Protein AF-A0A9R1XB05-F1 (afdb_monomer_lite)

Secondary structure (DSSP, 8-state):
-----------------HHHHHHHHHHHHHIIIIIS-HHHHHHHHH--SBSSTT-TT-BHHHHHHHHHHHHHHHT--GGGT-

pLDDT: mean 74.0, std 16.55, range [38.75, 93.75]

Radius of gyration: 22.12 Å; chains: 1; bounding box: 80×19×30 Å

Organism: Lactuca sativa (NCBI:txid4236)

Sequence (82 aa):
MDTSYVVDSTNINTEMPADVAETVEMVEAVEEIFIGNPEKFRELIDDEKPLYKGCPNFTKLSTVIQLLNLKSKYGLSDKYFT

Structure (mmCIF, N/CA/C/O backbone):
data_AF-A0A9R1XB05-F1
#
_entry.id   AF-A0A9R1XB05-F1
#
loop_
_atom_site.group_PDB
_atom_site.id
_atom_site.type_symbol
_atom_site.label_atom_id
_atom_site.label_alt_id
_atom_site.label_comp_id
_atom_site.label_asym_id
_atom_site.label_entity_id
_atom_site.label_seq_id
_atom_site.pdbx_PDB_ins_code
_atom_site.Cartn_x
_atom_site.Cartn_y
_atom_site.Cartn_z
_atom_site.occupancy
_atom_site.B_iso_or_equiv
_atom_site.auth_seq_id
_atom_site.auth_comp_id
_atom_site.auth_asym_id
_atom_site.auth_atom_id
_atom_site.pdbx_PDB_model_num
ATOM 1 N N . MET A 1 1 ? 59.716 -9.240 3.772 1.00 39.44 1 MET A N 1
ATOM 2 C CA . MET A 1 1 ? 59.294 -7.843 3.567 1.00 39.44 1 MET A CA 1
ATOM 3 C C . MET A 1 1 ? 58.045 -7.906 2.720 1.00 39.44 1 MET A C 1
ATOM 5 O O . MET A 1 1 ? 58.141 -8.348 1.583 1.00 39.44 1 MET A O 1
ATOM 9 N N . ASP A 1 2 ? 56.899 -7.592 3.320 1.00 38.75 2 ASP A N 1
ATOM 10 C CA . ASP A 1 2 ? 55.634 -7.408 2.612 1.00 38.75 2 ASP A CA 1
ATOM 11 C C . ASP A 1 2 ? 55.788 -6.282 1.592 1.00 38.75 2 ASP A C 1
ATOM 13 O O . ASP A 1 2 ? 56.150 -5.160 1.949 1.00 38.75 2 ASP A O 1
ATOM 17 N N . THR A 1 3 ? 55.522 -6.563 0.324 1.00 48.31 3 THR A N 1
ATOM 18 C CA . THR A 1 3 ? 55.262 -5.518 -0.662 1.00 48.31 3 THR A CA 1
ATOM 19 C C . THR A 1 3 ? 53.793 -5.145 -0.537 1.00 48.31 3 THR A C 1
ATOM 21 O O . THR A 1 3 ? 52.917 -5.808 -1.091 1.00 48.31 3 THR A O 1
ATOM 24 N N . SER A 1 4 ? 53.519 -4.097 0.241 1.00 51.22 4 SER A N 1
ATOM 25 C CA . SER A 1 4 ? 52.201 -3.4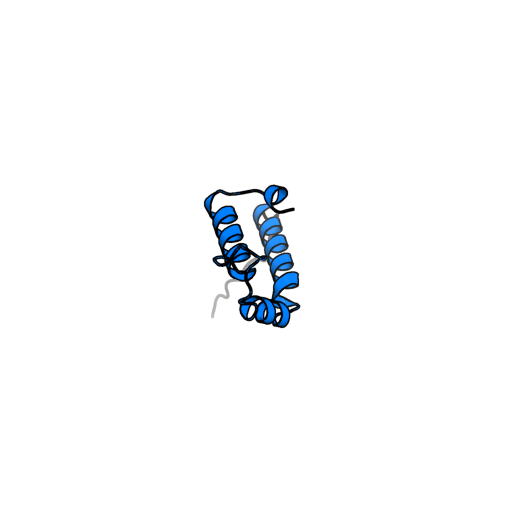78 0.277 1.00 51.22 4 SER A CA 1
ATOM 26 C C . SER A 1 4 ? 51.842 -2.991 -1.128 1.00 51.22 4 SER A C 1
ATOM 28 O O . SER A 1 4 ? 52.578 -2.232 -1.761 1.00 51.22 4 SER A O 1
ATOM 30 N N . TYR A 1 5 ? 50.707 -3.467 -1.633 1.00 53.28 5 TYR A N 1
ATOM 31 C CA . TYR A 1 5 ? 50.091 -2.928 -2.836 1.00 53.28 5 TYR A CA 1
ATOM 32 C C . TYR A 1 5 ? 49.625 -1.508 -2.512 1.00 53.28 5 TYR A C 1
ATOM 34 O O . TYR A 1 5 ? 48.662 -1.307 -1.773 1.00 53.28 5 TYR A O 1
ATOM 42 N N . VAL A 1 6 ? 50.349 -0.519 -3.025 1.00 50.53 6 VAL A N 1
ATOM 43 C CA . VAL A 1 6 ? 49.913 0.874 -2.999 1.00 50.53 6 VAL A CA 1
ATOM 44 C C . VAL A 1 6 ? 48.842 0.994 -4.078 1.00 50.53 6 VAL A C 1
ATOM 46 O O . VAL A 1 6 ? 49.151 0.959 -5.266 1.00 50.53 6 VAL A O 1
ATOM 49 N N . VAL A 1 7 ? 47.574 1.044 -3.670 1.00 53.69 7 VAL A N 1
ATOM 50 C CA . VAL A 1 7 ? 46.481 1.391 -4.582 1.00 53.69 7 VAL A CA 1
ATOM 51 C C . VAL A 1 7 ? 46.603 2.885 -4.846 1.00 53.69 7 VAL A C 1
ATOM 53 O O . VAL A 1 7 ? 46.412 3.703 -3.950 1.00 53.69 7 VAL A O 1
ATOM 56 N N . ASP A 1 8 ? 47.018 3.204 -6.067 1.00 45.22 8 ASP A N 1
ATOM 57 C CA . ASP A 1 8 ? 47.091 4.556 -6.598 1.00 45.22 8 ASP A CA 1
ATOM 58 C C . ASP A 1 8 ? 45.686 5.171 -6.615 1.00 45.22 8 ASP A C 1
ATOM 60 O O . ASP A 1 8 ? 44.775 4.678 -7.283 1.00 45.22 8 ASP A O 1
ATOM 64 N N . SER A 1 9 ? 45.506 6.230 -5.829 1.00 54.28 9 SER A N 1
ATOM 65 C CA . SER A 1 9 ? 44.263 6.992 -5.714 1.00 54.28 9 SER A CA 1
ATOM 66 C C . SER A 1 9 ? 44.091 7.912 -6.920 1.00 54.28 9 SER A C 1
ATOM 68 O O . SER A 1 9 ? 44.059 9.135 -6.781 1.00 54.28 9 SER A O 1
ATOM 70 N N . THR A 1 10 ? 43.989 7.351 -8.120 1.00 53.66 10 THR A N 1
ATOM 71 C CA . THR A 1 10 ? 43.650 8.121 -9.314 1.00 53.66 10 THR A CA 1
ATOM 72 C C . THR A 1 10 ? 42.152 8.033 -9.603 1.00 53.66 10 THR A C 1
ATOM 74 O O . THR A 1 10 ? 41.648 7.122 -10.245 1.00 53.66 10 THR A O 1
ATOM 77 N N . ASN A 1 11 ? 41.459 9.073 -9.130 1.00 55.47 11 ASN A N 1
ATOM 78 C CA . ASN A 1 11 ? 40.376 9.746 -9.844 1.00 55.47 11 ASN A CA 1
ATOM 79 C C . ASN A 1 11 ? 39.152 8.893 -10.224 1.00 55.47 11 ASN A C 1
ATOM 81 O O . ASN A 1 11 ? 38.974 8.497 -11.375 1.00 55.47 11 ASN A O 1
ATOM 85 N N . ILE A 1 12 ? 38.240 8.723 -9.266 1.00 47.22 12 ILE A N 1
ATOM 86 C CA . ILE A 1 12 ? 36.869 8.290 -9.541 1.00 47.22 12 ILE A CA 1
ATOM 87 C C . ILE A 1 12 ? 35.984 9.541 -9.629 1.00 47.22 12 ILE A C 1
ATOM 89 O O . ILE A 1 12 ? 35.140 9.786 -8.775 1.00 47.22 12 ILE A O 1
ATOM 93 N N . ASN A 1 13 ? 36.147 10.330 -10.692 1.00 55.53 13 ASN A N 1
ATOM 94 C CA . ASN A 1 13 ? 35.019 11.093 -11.224 1.00 55.53 13 ASN A CA 1
ATOM 95 C C . ASN A 1 13 ? 34.118 10.088 -11.955 1.00 55.53 13 ASN A C 1
ATOM 97 O O . ASN A 1 13 ? 34.094 10.035 -13.181 1.00 55.53 13 ASN A O 1
ATOM 101 N N . THR A 1 14 ? 33.445 9.216 -11.199 1.00 50.31 14 THR A N 1
ATOM 102 C CA . THR A 1 14 ? 32.328 8.452 -11.756 1.00 50.31 14 THR A CA 1
ATOM 103 C C . THR A 1 14 ? 31.179 9.433 -11.822 1.00 50.31 14 THR A C 1
ATOM 105 O O . THR A 1 14 ? 30.566 9.736 -10.801 1.00 50.31 14 THR A O 1
ATOM 108 N N . GLU A 1 15 ? 30.946 9.987 -13.012 1.00 61.84 15 GLU A N 1
ATOM 109 C CA . GLU A 1 15 ? 29.639 10.531 -13.360 1.00 61.84 15 GLU A CA 1
ATOM 110 C C . GLU A 1 15 ? 28.616 9.472 -12.958 1.00 61.84 15 GLU A C 1
ATOM 112 O O . GLU A 1 15 ? 28.581 8.376 -13.518 1.00 61.84 15 GLU A O 1
ATOM 117 N N . MET A 1 16 ? 27.881 9.762 -11.888 1.00 53.44 16 MET A N 1
ATOM 118 C CA . MET A 1 16 ? 26.854 8.878 -11.374 1.00 53.44 16 MET A CA 1
ATOM 119 C C . MET A 1 16 ? 25.842 8.716 -12.512 1.00 53.44 16 MET A C 1
ATOM 121 O O . MET A 1 16 ? 25.296 9.728 -12.966 1.00 53.44 16 MET A O 1
ATOM 125 N N . PRO A 1 17 ? 25.665 7.504 -13.062 1.00 59.09 17 PRO A N 1
ATOM 126 C CA . PRO A 1 17 ? 24.794 7.331 -14.207 1.00 59.09 17 PRO A CA 1
ATOM 127 C C . PRO A 1 17 ? 23.381 7.759 -13.787 1.00 59.09 17 PRO A C 1
ATOM 129 O O . PRO A 1 17 ? 22.972 7.575 -12.639 1.00 59.09 17 PRO A O 1
ATOM 132 N N . ALA A 1 18 ? 22.680 8.459 -14.681 1.00 59.38 18 ALA A N 1
ATOM 133 C CA . ALA A 1 18 ? 21.420 9.138 -14.365 1.00 59.38 18 ALA A CA 1
ATOM 134 C C . ALA A 1 18 ? 20.340 8.194 -13.791 1.00 59.38 18 ALA A C 1
ATOM 136 O O . ALA A 1 18 ? 19.449 8.645 -13.077 1.00 59.38 18 ALA A O 1
ATOM 137 N N . ASP A 1 19 ? 20.463 6.888 -14.041 1.00 60.47 19 ASP A N 1
ATOM 138 C CA . ASP A 1 19 ? 19.623 5.825 -13.484 1.00 60.47 19 ASP A CA 1
ATOM 139 C C . ASP A 1 19 ? 19.834 5.615 -11.972 1.00 60.47 19 ASP A C 1
ATOM 141 O O . ASP A 1 19 ? 18.897 5.290 -11.243 1.00 60.47 19 ASP A O 1
ATOM 145 N N . VAL A 1 20 ? 21.045 5.846 -11.462 1.00 59.84 20 VAL A N 1
ATOM 146 C CA . VAL A 1 20 ? 21.355 5.749 -10.031 1.00 59.84 20 VAL A CA 1
ATOM 147 C C . VAL A 1 20 ? 20.814 6.962 -9.277 1.00 59.84 20 VAL A C 1
ATOM 149 O O . VAL A 1 20 ? 20.310 6.819 -8.169 1.00 59.84 20 VAL A O 1
ATOM 152 N N . ALA A 1 21 ? 20.842 8.151 -9.882 1.00 59.62 21 ALA A N 1
ATOM 153 C CA . ALA A 1 21 ? 20.243 9.343 -9.279 1.00 59.62 21 ALA A CA 1
ATOM 154 C C . ALA A 1 21 ? 18.710 9.220 -9.165 1.00 59.62 21 ALA A C 1
ATOM 156 O O . ALA A 1 21 ? 18.155 9.497 -8.106 1.00 59.62 21 ALA A O 1
ATOM 157 N N . GLU A 1 22 ? 18.045 8.730 -10.218 1.00 59.84 22 GLU A N 1
ATOM 158 C CA . GLU A 1 22 ? 16.594 8.485 -10.226 1.00 59.84 22 GLU A CA 1
ATOM 159 C C . GLU A 1 22 ? 16.190 7.397 -9.215 1.00 59.84 22 GLU A C 1
ATOM 161 O O . GLU A 1 22 ? 15.184 7.523 -8.516 1.00 59.84 22 GLU A O 1
ATOM 166 N N . THR A 1 23 ? 16.998 6.340 -9.077 1.00 61.94 23 THR A N 1
ATOM 167 C CA . THR A 1 23 ? 16.733 5.285 -8.087 1.00 61.94 23 THR A CA 1
ATOM 168 C C . THR A 1 23 ? 16.966 5.747 -6.650 1.00 61.94 23 THR A C 1
ATOM 170 O O . THR A 1 23 ? 16.197 5.350 -5.781 1.00 61.94 23 THR A O 1
ATOM 173 N N . VAL A 1 24 ? 17.952 6.607 -6.378 1.00 65.06 24 VAL A N 1
ATOM 174 C CA . VAL A 1 24 ? 18.174 7.189 -5.040 1.00 65.06 24 VAL A CA 1
ATOM 175 C C . VAL A 1 24 ? 17.012 8.095 -4.630 1.00 65.06 24 VAL A C 1
ATOM 177 O O . VAL A 1 24 ? 16.493 7.943 -3.527 1.00 65.06 24 VAL A O 1
ATOM 180 N N . GLU A 1 25 ? 16.536 8.958 -5.528 1.00 65.31 25 GLU A N 1
ATOM 181 C CA . GLU A 1 25 ? 15.418 9.869 -5.246 1.00 65.31 25 GLU A CA 1
ATOM 182 C C . GLU A 1 25 ? 14.113 9.098 -4.963 1.00 65.31 25 GLU A C 1
ATOM 184 O O . GLU A 1 25 ? 13.358 9.418 -4.042 1.00 65.31 25 GLU A O 1
ATOM 189 N N . MET A 1 26 ? 13.870 8.009 -5.700 1.00 65.12 26 MET A N 1
ATOM 190 C CA . MET A 1 26 ? 12.705 7.150 -5.480 1.00 65.12 26 MET A CA 1
ATOM 191 C C . MET A 1 26 ? 12.79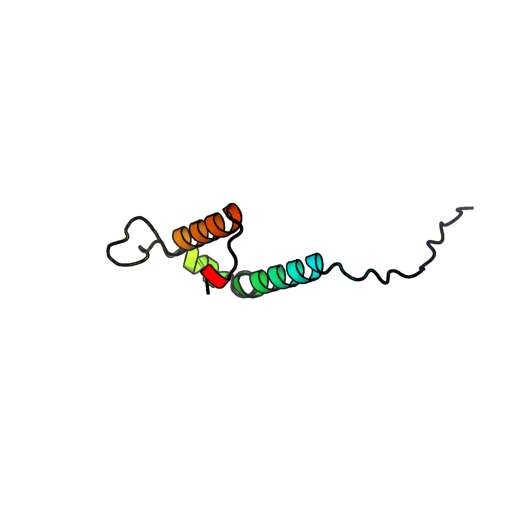1 6.368 -4.158 1.00 65.12 26 MET A C 1
ATOM 193 O O . MET A 1 26 ? 11.763 6.112 -3.529 1.00 65.12 26 MET A O 1
ATOM 197 N N . VAL A 1 27 ? 14.001 5.993 -3.727 1.00 62.28 27 VAL A N 1
ATOM 198 C CA . VAL A 1 27 ? 14.232 5.340 -2.430 1.00 62.28 27 VAL A CA 1
ATOM 199 C C . VAL A 1 27 ? 14.003 6.339 -1.296 1.00 62.28 27 VAL A C 1
ATOM 201 O O . VAL A 1 27 ? 13.211 6.035 -0.409 1.00 62.28 27 VAL A O 1
ATOM 204 N N . GLU A 1 28 ? 14.565 7.548 -1.367 1.00 65.12 28 GLU A N 1
ATOM 205 C CA . GLU A 1 28 ? 14.367 8.605 -0.361 1.00 65.12 28 GLU A CA 1
ATOM 206 C C . GLU A 1 28 ? 12.885 8.984 -0.185 1.00 65.12 28 GLU A C 1
ATOM 208 O O . GLU A 1 28 ? 12.403 9.107 0.942 1.00 65.12 28 GLU A O 1
ATOM 213 N N . ALA A 1 29 ? 12.114 9.074 -1.274 1.00 62.97 29 ALA A N 1
ATOM 214 C CA . ALA A 1 29 ? 10.677 9.345 -1.198 1.00 62.97 29 ALA A CA 1
ATOM 215 C C . ALA A 1 29 ? 9.893 8.218 -0.493 1.00 62.97 29 ALA A C 1
ATOM 217 O O . ALA A 1 29 ? 8.953 8.474 0.264 1.00 62.97 29 ALA A O 1
ATOM 218 N N . VAL A 1 30 ? 10.269 6.954 -0.712 1.00 61.09 30 VAL A N 1
ATOM 219 C CA . VAL A 1 30 ? 9.669 5.810 -0.005 1.00 61.09 30 VAL A CA 1
ATOM 220 C C . VAL A 1 30 ? 10.061 5.821 1.477 1.00 61.09 30 VAL A C 1
ATOM 222 O O . VAL A 1 30 ? 9.224 5.497 2.329 1.00 61.09 30 VAL A O 1
ATOM 225 N N . GLU A 1 31 ? 11.285 6.243 1.803 1.00 59.38 31 GLU A N 1
ATOM 226 C CA . GLU A 1 31 ? 11.723 6.433 3.186 1.00 59.38 31 GLU A CA 1
ATOM 227 C C . GLU A 1 31 ? 10.922 7.541 3.895 1.00 59.38 31 GLU A C 1
ATOM 229 O O . GLU A 1 31 ? 10.399 7.314 4.986 1.00 59.38 31 GLU A O 1
ATOM 234 N N . GLU A 1 32 ? 10.705 8.707 3.283 1.00 60.91 32 GLU A N 1
ATOM 235 C CA . GLU A 1 32 ? 9.905 9.774 3.909 1.00 60.91 32 GLU A CA 1
ATOM 236 C C . GLU A 1 32 ? 8.452 9.353 4.194 1.00 60.91 32 GLU A C 1
ATOM 238 O O . GLU A 1 32 ? 7.894 9.694 5.243 1.00 60.91 32 GLU A O 1
ATOM 243 N N . ILE A 1 33 ? 7.831 8.583 3.293 1.00 60.94 33 ILE A N 1
ATOM 244 C CA . ILE A 1 33 ? 6.416 8.199 3.412 1.00 60.94 33 ILE A CA 1
ATOM 245 C C . ILE A 1 33 ? 6.216 7.072 4.437 1.00 60.94 33 ILE A C 1
ATOM 247 O O . ILE A 1 33 ? 5.226 7.086 5.174 1.00 60.94 33 ILE A O 1
ATOM 251 N N . PHE A 1 34 ? 7.138 6.104 4.499 1.00 61.41 34 PHE A N 1
ATOM 252 C CA . PHE A 1 34 ? 6.964 4.886 5.302 1.00 61.41 34 PHE A CA 1
ATOM 253 C C . PHE A 1 34 ? 7.959 4.741 6.459 1.00 61.41 34 PHE A C 1
ATOM 255 O O . PHE A 1 34 ? 7.571 4.240 7.515 1.00 61.41 34 PHE A O 1
ATOM 262 N N . ILE A 1 35 ? 9.205 5.201 6.315 1.00 60.38 35 ILE A N 1
ATOM 263 C CA . ILE A 1 35 ? 10.214 5.162 7.390 1.00 60.38 35 ILE A CA 1
ATOM 264 C C . ILE A 1 35 ? 10.007 6.323 8.371 1.00 60.38 35 ILE A C 1
ATOM 266 O O . ILE A 1 35 ? 10.156 6.135 9.577 1.00 60.38 35 ILE A O 1
ATOM 270 N N . GLY A 1 36 ? 9.565 7.492 7.897 1.00 64.12 36 GLY A N 1
ATOM 271 C CA . GLY A 1 36 ? 9.251 8.641 8.756 1.00 64.12 36 GLY A CA 1
ATOM 272 C C . GLY A 1 36 ? 7.984 8.484 9.611 1.00 64.12 36 GLY A C 1
ATOM 273 O O . GLY A 1 36 ? 7.750 9.288 10.516 1.00 64.12 36 GLY A O 1
ATOM 274 N N . ASN A 1 37 ? 7.133 7.487 9.329 1.00 69.62 37 ASN A N 1
ATOM 275 C CA . ASN A 1 37 ? 5.859 7.308 10.033 1.00 69.62 37 ASN A CA 1
ATOM 276 C C . ASN A 1 37 ? 5.337 5.852 10.005 1.00 69.62 37 ASN A C 1
ATOM 278 O O . ASN A 1 37 ? 4.263 5.581 9.456 1.00 69.62 37 ASN A O 1
ATOM 282 N N . PRO A 1 38 ? 6.062 4.896 10.617 1.00 72.38 38 PRO A N 1
ATOM 283 C CA . PRO A 1 38 ? 5.684 3.479 10.608 1.00 72.38 38 PRO A CA 1
ATOM 284 C C . PRO A 1 38 ? 4.292 3.223 11.211 1.00 72.38 38 PRO A C 1
ATOM 286 O O . PRO A 1 38 ? 3.595 2.301 10.788 1.00 72.38 38 PRO A O 1
ATOM 289 N N . GLU A 1 39 ? 3.841 4.078 12.132 1.00 80.06 39 GLU A N 1
ATOM 290 C CA . GLU A 1 39 ? 2.503 4.003 12.731 1.00 80.06 39 GLU A CA 1
ATOM 291 C C . GLU A 1 39 ? 1.383 4.218 11.706 1.00 80.06 39 GLU A C 1
ATOM 293 O O . GLU A 1 39 ? 0.367 3.534 11.758 1.00 80.06 39 GLU A O 1
ATOM 298 N N . LYS A 1 40 ? 1.570 5.082 10.699 1.00 78.44 40 LYS A N 1
ATOM 299 C CA . LYS A 1 40 ? 0.565 5.259 9.633 1.00 78.44 40 LYS A CA 1
ATOM 300 C C . LYS A 1 40 ? 0.440 4.024 8.755 1.00 78.44 40 LYS A C 1
ATOM 302 O O . LYS A 1 40 ? -0.649 3.699 8.284 1.00 78.44 40 LYS A O 1
ATOM 307 N N . PHE A 1 41 ? 1.553 3.331 8.525 1.00 77.75 41 PHE A N 1
ATOM 308 C CA . PHE A 1 41 ? 1.524 2.056 7.823 1.00 77.75 41 PHE A CA 1
ATOM 309 C C . PHE A 1 41 ? 0.824 0.987 8.665 1.00 77.75 41 PHE A C 1
ATOM 311 O O . PHE A 1 41 ? 0.026 0.218 8.134 1.00 77.75 41 PHE A O 1
ATOM 318 N N . ARG A 1 42 ? 1.058 0.981 9.983 1.00 81.25 42 ARG A N 1
ATOM 319 C CA . ARG A 1 42 ? 0.365 0.100 10.926 1.00 81.25 42 ARG A CA 1
ATOM 320 C C . ARG A 1 42 ? -1.143 0.356 10.946 1.00 81.25 42 ARG A C 1
ATOM 322 O O . ARG A 1 42 ? -1.904 -0.585 10.766 1.00 81.25 42 ARG A O 1
ATOM 329 N N . GLU A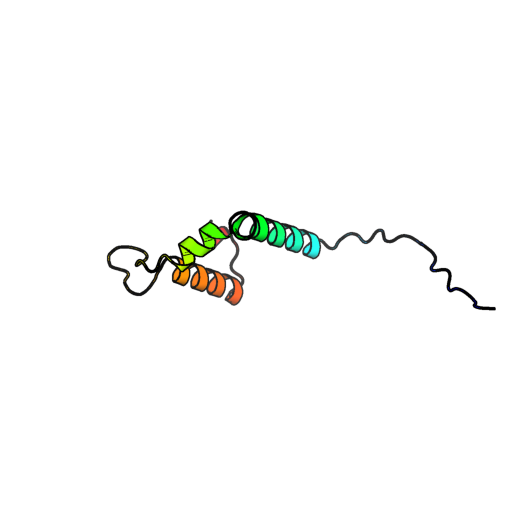 1 43 ? -1.567 1.614 11.046 1.00 85.50 43 GLU A N 1
ATOM 330 C CA . GLU A 1 43 ? -2.976 2.014 10.943 1.00 85.50 43 GLU A CA 1
ATOM 331 C C . GLU A 1 43 ? -3.601 1.584 9.612 1.00 85.50 43 GLU A C 1
ATOM 333 O O . GLU A 1 43 ? -4.741 1.129 9.585 1.00 85.50 43 GLU A O 1
ATOM 338 N N . LEU A 1 44 ? -2.865 1.701 8.502 1.00 84.31 44 LEU A N 1
ATOM 339 C CA . LEU A 1 44 ? -3.337 1.264 7.188 1.00 84.31 44 LEU A CA 1
ATOM 340 C C . LEU A 1 44 ? -3.511 -0.260 7.108 1.00 84.31 44 LEU A C 1
ATOM 342 O O . LEU A 1 44 ? -4.437 -0.721 6.442 1.00 84.31 44 LEU A O 1
ATOM 346 N N . ILE A 1 45 ? -2.630 -1.028 7.759 1.00 83.38 45 ILE A N 1
ATOM 347 C CA . ILE A 1 45 ? -2.751 -2.488 7.873 1.00 83.38 45 ILE A CA 1
ATOM 348 C C . ILE A 1 45 ? -3.954 -2.871 8.726 1.00 83.38 45 ILE A C 1
ATOM 350 O O . ILE A 1 45 ? -4.700 -3.771 8.347 1.00 83.38 45 IL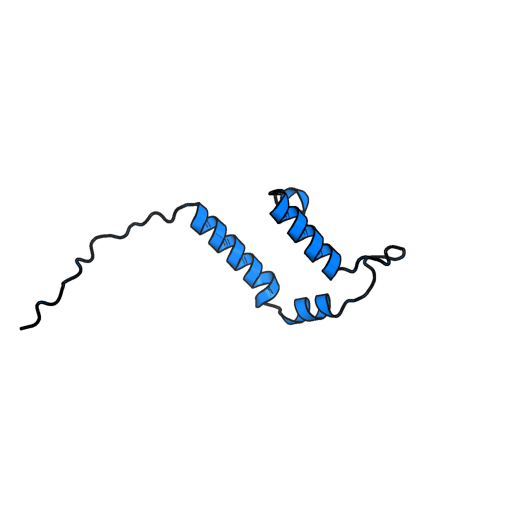E A O 1
ATOM 354 N N . ASP A 1 46 ? -4.150 -2.176 9.841 1.00 85.00 46 ASP A N 1
ATOM 355 C CA . ASP A 1 46 ? -5.226 -2.460 10.785 1.00 85.00 46 ASP A CA 1
ATOM 356 C C . ASP A 1 46 ? -6.600 -1.943 10.275 1.00 85.00 46 ASP A C 1
ATOM 358 O O . ASP A 1 46 ? -7.651 -2.343 10.784 1.00 85.00 46 ASP A O 1
ATOM 362 N N . ASP A 1 47 ? -6.631 -1.086 9.241 1.00 85.88 47 ASP A N 1
ATOM 363 C CA . ASP A 1 47 ? -7.854 -0.597 8.581 1.00 85.88 47 ASP A CA 1
ATOM 364 C C . ASP A 1 47 ? -8.446 -1.647 7.619 1.00 85.88 47 ASP A C 1
ATOM 366 O O . ASP A 1 47 ? -8.366 -1.546 6.390 1.00 85.88 47 ASP A O 1
ATOM 370 N N . GLU A 1 48 ? -9.111 -2.655 8.191 1.00 87.19 48 GLU A N 1
ATOM 371 C CA . GLU A 1 48 ? -9.854 -3.690 7.450 1.00 87.19 48 GLU A CA 1
ATOM 372 C C . GLU A 1 48 ? -11.192 -3.196 6.858 1.00 87.19 48 GLU A C 1
ATOM 374 O O . GLU A 1 48 ? -11.978 -3.977 6.316 1.00 87.19 48 GLU A O 1
ATOM 379 N N . LYS A 1 49 ? -11.499 -1.896 6.945 1.00 92.06 49 LYS A N 1
ATOM 380 C CA . LYS A 1 49 ? -12.776 -1.366 6.453 1.00 92.06 49 LYS A CA 1
ATOM 381 C C . LYS A 1 49 ? -12.862 -1.452 4.924 1.00 92.06 49 LYS A C 1
ATOM 383 O O . LYS A 1 49 ? -11.865 -1.229 4.229 1.00 92.06 49 LYS A O 1
ATOM 388 N N . PRO A 1 50 ? -14.069 -1.693 4.376 1.00 92.56 50 PRO A N 1
ATOM 389 C CA . PRO 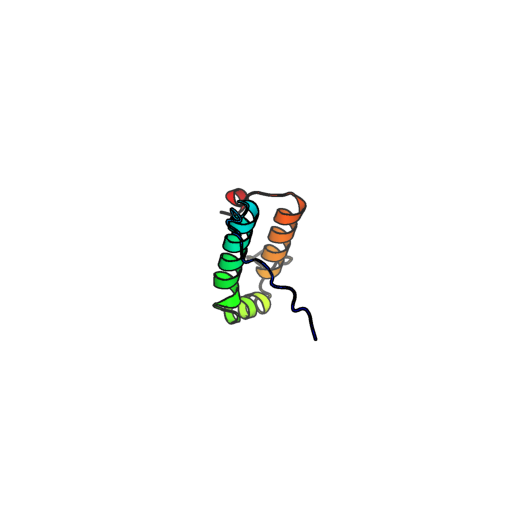A 1 50 ? -14.288 -1.593 2.940 1.00 92.56 50 PRO A CA 1
ATOM 390 C C . PRO A 1 50 ? -13.953 -0.181 2.452 1.00 92.56 50 PRO A C 1
ATOM 392 O O . PRO A 1 50 ? -14.230 0.806 3.138 1.00 92.56 50 PRO A O 1
ATOM 395 N N . LEU A 1 51 ? -13.394 -0.088 1.246 1.00 90.56 51 LEU A N 1
ATOM 396 C CA . LEU A 1 51 ? -12.880 1.149 0.653 1.00 90.56 51 LEU A CA 1
ATOM 397 C C . LEU A 1 51 ? -13.937 2.264 0.631 1.00 90.56 51 LEU A C 1
ATOM 399 O O . LEU A 1 51 ? -13.633 3.430 0.869 1.00 90.56 51 LEU A O 1
ATOM 403 N N . TYR A 1 52 ? -15.187 1.888 0.366 1.00 91.75 52 TYR A N 1
ATOM 404 C CA . TYR A 1 52 ? -16.379 2.719 0.499 1.00 91.75 52 TYR A CA 1
ATOM 405 C C . TYR A 1 52 ? -17.622 1.825 0.624 1.00 91.75 52 TYR A C 1
ATOM 407 O O . TYR A 1 52 ? -17.582 0.616 0.365 1.00 91.75 52 TYR A O 1
ATOM 415 N N . LYS A 1 53 ? -18.760 2.409 1.020 1.00 93.19 53 LYS A N 1
ATOM 416 C CA . LYS A 1 53 ? -20.030 1.678 1.158 1.00 93.19 53 LYS A CA 1
ATOM 417 C C . LYS A 1 53 ? -20.425 1.037 -0.180 1.00 93.19 53 LYS A C 1
ATOM 419 O O . LYS A 1 53 ? -20.615 1.743 -1.163 1.00 93.19 53 LYS A O 1
ATOM 424 N N . GLY A 1 54 ? -20.594 -0.285 -0.194 1.00 93.69 54 GLY A N 1
ATOM 425 C CA . GLY A 1 54 ? -20.915 -1.051 -1.407 1.00 93.69 54 GLY A CA 1
ATOM 426 C C . GLY A 1 54 ? -19.708 -1.691 -2.104 1.00 93.69 54 GLY A C 1
ATOM 427 O O . GLY A 1 54 ? -19.907 -2.402 -3.082 1.00 93.69 54 GLY A O 1
ATOM 428 N N . CYS A 1 55 ? -18.486 -1.511 -1.585 1.00 92.50 55 CYS A N 1
ATOM 429 C CA . CYS A 1 55 ? -17.271 -2.175 -2.067 1.00 92.50 55 CYS A CA 1
ATOM 430 C C . CYS A 1 55 ? -16.716 -3.159 -1.013 1.00 92.50 55 CYS A C 1
ATOM 432 O O . CYS A 1 55 ? -15.727 -2.857 -0.349 1.00 92.50 55 CYS A O 1
ATOM 434 N N . PRO A 1 56 ? -17.355 -4.324 -0.796 1.00 91.19 56 PRO A N 1
ATOM 435 C CA . PRO A 1 56 ? -17.006 -5.218 0.314 1.00 91.19 56 PRO A CA 1
ATOM 436 C C . PRO A 1 56 ? -15.685 -5.974 0.120 1.00 91.19 56 PRO A C 1
ATOM 438 O O . PRO A 1 56 ? -15.141 -6.496 1.084 1.00 91.19 56 PRO A O 1
ATOM 441 N N . ASN A 1 57 ? -15.178 -6.049 -1.112 1.00 92.69 57 ASN A N 1
ATOM 442 C CA . ASN A 1 57 ? -14.049 -6.918 -1.459 1.00 92.69 57 ASN A CA 1
ATOM 443 C C . ASN A 1 57 ? -12.686 -6.231 -1.351 1.00 92.69 57 ASN A C 1
ATOM 445 O O . ASN A 1 57 ? -11.662 -6.904 -1.430 1.00 92.69 57 ASN A O 1
ATOM 449 N N . PHE A 1 58 ? -12.665 -4.904 -1.224 1.00 92.06 58 PHE A N 1
ATOM 450 C CA . PHE A 1 58 ? -11.429 -4.136 -1.227 1.00 92.06 58 PHE A CA 1
ATOM 451 C C . PHE A 1 58 ? -11.372 -3.222 -0.015 1.00 92.06 58 PHE A C 1
ATOM 453 O O . PHE A 1 58 ? -12.271 -2.418 0.213 1.00 92.06 58 PHE A O 1
ATOM 460 N N . THR A 1 59 ? -10.281 -3.327 0.730 1.00 93.75 59 THR A N 1
ATOM 461 C CA . THR A 1 59 ? -9.846 -2.368 1.747 1.00 93.75 59 THR A CA 1
ATOM 462 C C . THR A 1 59 ? -8.876 -1.358 1.140 1.00 93.75 59 THR A C 1
ATOM 464 O O . THR A 1 59 ? -8.355 -1.575 0.035 1.00 93.75 59 THR A O 1
ATOM 467 N N . LYS A 1 60 ? -8.569 -0.276 1.867 1.00 90.31 60 LYS A N 1
ATOM 468 C CA . LYS A 1 60 ? -7.522 0.675 1.452 1.00 90.31 60 LYS A CA 1
ATOM 469 C C . LYS A 1 60 ? -6.199 -0.037 1.175 1.00 90.31 60 LYS A C 1
ATOM 471 O O . LYS A 1 60 ? -5.650 0.128 0.088 1.00 90.31 60 LYS A O 1
ATOM 476 N N . LEU A 1 61 ? -5.743 -0.890 2.096 1.00 90.44 61 LEU A N 1
ATOM 477 C CA . LEU A 1 61 ? -4.490 -1.627 1.930 1.00 90.44 61 LEU A CA 1
ATOM 478 C C . LEU A 1 61 ? -4.520 -2.538 0.696 1.00 90.44 61 LEU A C 1
ATOM 480 O O . LEU A 1 61 ? -3.623 -2.470 -0.142 1.00 90.44 61 LEU A O 1
ATOM 484 N N . SER A 1 62 ? -5.569 -3.355 0.542 1.00 91.44 62 SER A N 1
ATOM 485 C CA . SER A 1 62 ? -5.6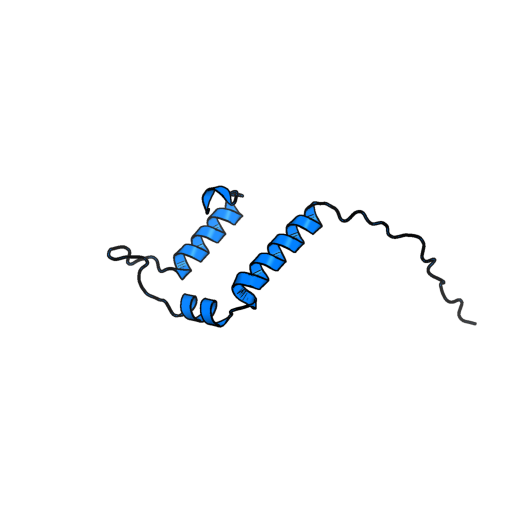76 -4.265 -0.609 1.00 91.44 62 SER A CA 1
ATOM 486 C C . SER A 1 62 ? -5.688 -3.512 -1.945 1.00 91.44 62 SER A C 1
ATOM 488 O O . SER A 1 62 ? -5.191 -4.023 -2.949 1.00 91.44 62 SER A O 1
ATOM 490 N N . THR A 1 63 ? -6.226 -2.290 -1.957 1.00 92.62 63 THR A N 1
ATOM 491 C CA . THR A 1 63 ? -6.271 -1.425 -3.137 1.00 92.62 63 THR A CA 1
ATOM 492 C C . THR A 1 63 ? -4.882 -0.891 -3.459 1.00 92.62 63 THR A C 1
ATOM 494 O O . THR A 1 63 ? -4.436 -1.026 -4.594 1.00 92.62 63 THR A O 1
ATOM 497 N N . VAL A 1 64 ? -4.161 -0.359 -2.466 1.00 90.19 64 VAL A N 1
ATOM 498 C CA . VAL A 1 64 ? -2.781 0.129 -2.640 1.00 90.19 64 VAL A CA 1
ATOM 499 C C . VAL A 1 64 ? -1.870 -0.983 -3.165 1.00 90.19 64 VAL A C 1
ATOM 501 O O . VAL A 1 64 ? -1.180 -0.784 -4.161 1.00 90.19 64 VAL A O 1
ATOM 504 N N . ILE A 1 65 ? -1.927 -2.181 -2.572 1.00 90.56 65 ILE A N 1
ATOM 505 C CA . ILE A 1 65 ? -1.132 -3.338 -3.017 1.00 90.56 65 ILE A CA 1
ATOM 506 C C . ILE A 1 65 ? -1.445 -3.695 -4.478 1.00 90.56 65 ILE A C 1
ATOM 508 O O . ILE A 1 65 ? -0.536 -3.917 -5.277 1.00 90.56 65 ILE A O 1
ATOM 512 N N . GLN A 1 66 ? -2.725 -3.731 -4.857 1.00 91.75 66 GLN A N 1
ATOM 513 C CA . GLN A 1 66 ? -3.113 -4.023 -6.238 1.00 91.75 66 GLN A CA 1
ATOM 514 C C . GLN A 1 66 ? -2.646 -2.945 -7.219 1.00 91.75 66 GLN A C 1
ATOM 516 O O . GLN A 1 66 ? -2.168 -3.286 -8.298 1.00 91.75 66 GLN A O 1
ATOM 521 N N . LEU A 1 67 ? -2.741 -1.664 -6.855 1.00 91.62 67 LEU A N 1
ATOM 522 C CA . LEU A 1 67 ? -2.276 -0.557 -7.693 1.00 91.62 67 LEU A CA 1
ATOM 523 C C . LEU A 1 67 ? -0.762 -0.615 -7.918 1.00 91.62 67 LEU A C 1
ATOM 525 O O . LEU A 1 67 ? -0.319 -0.464 -9.055 1.00 91.62 67 LEU A O 1
ATOM 529 N N . LEU A 1 68 ? 0.019 -0.917 -6.878 1.00 89.50 68 LEU A N 1
ATOM 530 C CA . LEU A 1 68 ? 1.465 -1.121 -7.003 1.00 89.50 68 LEU A CA 1
ATOM 531 C C . LEU A 1 68 ? 1.783 -2.308 -7.922 1.00 89.50 68 LEU A C 1
ATOM 533 O O . LEU A 1 68 ? 2.582 -2.170 -8.846 1.00 89.50 68 LEU A O 1
ATOM 537 N N . ASN A 1 69 ? 1.086 -3.437 -7.759 1.00 90.56 69 ASN A N 1
ATOM 538 C CA . ASN A 1 69 ? 1.245 -4.597 -8.640 1.00 90.56 69 ASN A CA 1
ATOM 539 C C . ASN A 1 69 ? 0.920 -4.267 -10.105 1.00 90.56 69 ASN A C 1
ATOM 541 O O . ASN A 1 69 ? 1.625 -4.716 -11.009 1.00 90.56 69 ASN A O 1
ATOM 545 N N . LEU A 1 70 ? -0.131 -3.483 -10.361 1.00 91.75 70 LEU A N 1
ATOM 546 C CA . LEU A 1 70 ? -0.481 -3.019 -11.706 1.00 91.75 70 LEU A CA 1
ATOM 547 C C . LEU A 1 70 ? 0.600 -2.094 -12.274 1.00 91.75 70 LEU A C 1
ATOM 549 O O . LEU A 1 70 ? 1.008 -2.273 -13.422 1.00 91.75 70 LEU A O 1
ATOM 553 N N . LYS A 1 71 ? 1.089 -1.143 -11.469 1.00 89.06 71 LYS A N 1
ATOM 554 C CA . LYS A 1 71 ? 2.151 -0.213 -11.861 1.00 89.06 71 LYS A CA 1
ATOM 555 C C . LYS A 1 71 ? 3.410 -0.969 -12.278 1.00 89.06 71 LYS A C 1
ATOM 557 O O . LYS A 1 71 ? 3.883 -0.778 -13.396 1.00 89.06 71 LYS A O 1
ATOM 562 N N . SER A 1 72 ? 3.886 -1.883 -11.432 1.00 87.94 72 SER A N 1
ATOM 563 C CA . SER A 1 72 ? 5.088 -2.681 -11.688 1.00 87.94 72 SER A CA 1
ATOM 564 C C . SER A 1 72 ? 4.921 -3.637 -12.867 1.00 87.94 72 SER A C 1
ATOM 566 O O . SER A 1 72 ? 5.820 -3.753 -13.693 1.00 87.94 72 SER A O 1
ATOM 568 N N . LYS A 1 73 ? 3.768 -4.308 -12.987 1.00 93.44 73 LYS A N 1
ATOM 569 C CA . LYS A 1 73 ? 3.541 -5.301 -14.047 1.00 93.44 73 LYS A CA 1
ATOM 570 C C . LYS A 1 73 ? 3.479 -4.682 -15.444 1.00 93.44 73 LYS A C 1
ATOM 572 O O . LYS A 1 73 ? 3.888 -5.329 -16.404 1.00 93.44 73 LYS A O 1
ATOM 577 N N . TYR A 1 74 ? 2.935 -3.474 -15.564 1.00 91.94 74 TYR A N 1
ATOM 578 C CA . TYR A 1 74 ? 2.694 -2.835 -16.861 1.00 91.94 74 TYR A CA 1
ATOM 579 C C . TYR A 1 74 ? 3.588 -1.616 -17.124 1.00 91.94 74 TYR A C 1
ATOM 581 O O . TYR A 1 74 ? 3.410 -0.960 -18.148 1.00 91.94 74 TYR A O 1
ATOM 589 N N . GLY A 1 75 ? 4.534 -1.304 -16.230 1.00 88.38 75 GLY A N 1
ATOM 590 C CA . GLY A 1 75 ? 5.429 -0.151 -16.371 1.00 88.38 75 GLY A CA 1
ATOM 591 C C . GLY A 1 75 ? 4.670 1.177 -16.436 1.00 88.38 75 GLY A C 1
ATOM 592 O O . GLY A 1 75 ? 4.990 2.041 -17.252 1.00 88.38 75 GLY A O 1
ATOM 593 N N . LEU A 1 76 ? 3.603 1.318 -15.644 1.00 91.38 76 LEU A N 1
ATOM 594 C CA . LEU A 1 76 ? 2.769 2.517 -15.685 1.00 91.38 76 LEU A CA 1
ATOM 595 C C . LEU A 1 76 ? 3.513 3.710 -15.078 1.00 91.38 76 LEU A C 1
ATOM 597 O O . LEU A 1 76 ? 4.048 3.629 -13.976 1.00 91.38 76 LEU A O 1
ATOM 601 N N . SER A 1 77 ? 3.479 4.834 -15.791 1.00 88.00 77 SER A N 1
ATOM 602 C CA . SER A 1 77 ? 3.988 6.116 -15.300 1.00 88.00 77 SER A CA 1
ATOM 603 C C . SER A 1 77 ? 3.111 6.679 -14.176 1.00 88.00 77 SER A C 1
ATOM 605 O O . SER A 1 77 ? 1.890 6.519 -14.171 1.00 88.00 77 SER A O 1
ATOM 607 N N . ASP A 1 78 ? 3.737 7.414 -13.266 1.00 86.06 78 ASP A N 1
ATOM 608 C CA . ASP A 1 78 ? 3.136 8.058 -12.092 1.00 86.06 78 ASP A CA 1
ATOM 609 C C . ASP A 1 78 ? 2.000 9.024 -12.441 1.00 86.06 78 ASP A C 1
ATOM 611 O O . ASP A 1 78 ? 1.083 9.218 -11.644 1.00 86.06 78 ASP A O 1
ATOM 615 N N . LYS A 1 79 ? 1.969 9.525 -13.682 1.00 88.62 79 LYS A N 1
ATOM 616 C CA . LYS A 1 79 ? 0.867 10.340 -14.218 1.00 88.62 79 LYS A CA 1
ATOM 617 C C . LYS A 1 79 ? -0.504 9.653 -14.184 1.00 88.62 79 LYS A C 1
ATOM 619 O O . LYS A 1 79 ? -1.515 10.319 -14.352 1.00 88.62 79 LYS A O 1
ATOM 624 N N . TYR A 1 80 ? -0.542 8.326 -14.046 1.00 82.56 80 TYR A N 1
ATOM 625 C CA . TYR A 1 80 ? -1.784 7.556 -13.933 1.00 82.56 80 TYR A CA 1
ATOM 626 C C . TYR A 1 80 ? -2.253 7.372 -12.479 1.00 82.56 80 TYR A C 1
ATOM 628 O O . TYR A 1 80 ? -3.312 6.788 -12.260 1.00 82.56 80 TYR A O 1
ATOM 636 N N . PHE A 1 81 ? -1.473 7.849 -11.504 1.00 80.75 81 PHE A N 1
ATOM 637 C CA . PHE A 1 81 ? -1.719 7.709 -10.064 1.00 80.75 81 PHE A CA 1
ATOM 638 C C . PHE A 1 81 ? -1.632 9.046 -9.298 1.00 80.75 81 PHE A C 1
ATOM 640 O O . PHE A 1 81 ? -1.717 9.036 -8.072 1.00 80.75 81 PHE A O 1
ATOM 647 N N . THR A 1 82 ? -1.448 10.163 -10.014 1.00 65.62 82 THR A N 1
ATOM 648 C CA . THR A 1 82 ? -1.426 11.549 -9.502 1.00 65.62 82 THR A CA 1
ATOM 649 C C . THR A 1 82 ? -2.783 12.202 -9.725 1.00 65.62 82 THR A C 1
ATOM 651 O O . THR A 1 82 ? -3.247 12.926 -8.818 1.00 65.62 82 THR A O 1
#

Foldseek 3Di:
DDPDDDPPPPDPPPPPPVVNVVVVVVVVVVCVVCVVCVPVVVVQVVQQDAVDPPRNPDGPVNVVVVVVVVCVVPVDDCVVVD